Protein AF-A0A7X6DQ61-F1 (afdb_monomer_lite)

Foldseek 3Di:
DDDDPVNVVVVVVVVVVVVVVVVVVVVVVVVVVVVVVVVVVVVVVVVVVVVVVPPPVVVVVVVVVVVVVVVVVVVVVVVCVVVVHDDPPPD

Structure (mmCIF, N/CA/C/O backbone):
data_AF-A0A7X6DQ61-F1
#
_entry.id   AF-A0A7X6DQ61-F1
#
loop_
_atom_site.group_PDB
_atom_site.id
_atom_site.type_symbol
_atom_site.label_atom_id
_atom_site.label_alt_id
_atom_site.label_comp_id
_atom_site.label_asym_id
_atom_site.label_entity_id
_atom_site.label_seq_id
_atom_site.pdbx_PDB_ins_code
_atom_site.Cartn_x
_atom_site.Cartn_y
_atom_s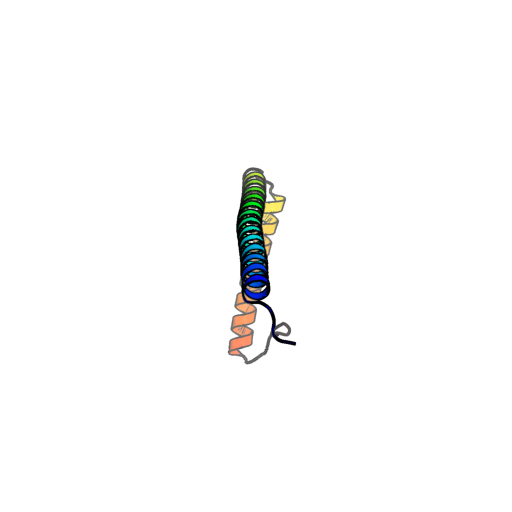ite.Cartn_z
_atom_site.occupancy
_atom_site.B_iso_or_equiv
_atom_site.auth_seq_id
_atom_site.auth_comp_id
_atom_site.auth_asym_id
_atom_site.auth_atom_id
_atom_site.pdbx_PDB_model_num
ATOM 1 N N . MET A 1 1 ? 23.618 0.658 -48.513 1.00 48.62 1 MET A N 1
ATOM 2 C CA . MET A 1 1 ? 24.821 0.743 -47.655 1.00 48.62 1 MET A CA 1
ATOM 3 C C . MET A 1 1 ? 24.856 -0.490 -46.765 1.00 48.62 1 MET A C 1
ATOM 5 O O . MET A 1 1 ? 23.920 -0.682 -46.004 1.00 48.62 1 MET A O 1
ATOM 9 N N . ALA A 1 2 ? 25.860 -1.357 -46.906 1.00 59.03 2 ALA A N 1
ATOM 10 C CA . ALA A 1 2 ? 26.022 -2.524 -46.038 1.00 59.03 2 ALA A CA 1
ATOM 11 C C . ALA A 1 2 ? 26.796 -2.104 -44.781 1.00 59.03 2 ALA A C 1
ATOM 13 O O . ALA A 1 2 ? 27.925 -1.627 -44.889 1.00 59.03 2 ALA A O 1
ATOM 14 N N . PHE A 1 3 ? 26.186 -2.246 -43.603 1.00 61.09 3 PHE A N 1
ATOM 15 C CA . PHE A 1 3 ? 26.876 -2.007 -42.336 1.00 61.09 3 PHE A CA 1
ATOM 16 C C . PHE A 1 3 ? 28.029 -3.001 -42.184 1.00 61.09 3 PHE A C 1
ATOM 18 O O . PHE A 1 3 ? 27.874 -4.205 -42.402 1.00 61.09 3 PHE A O 1
ATOM 25 N N . SER A 1 4 ? 29.205 -2.499 -41.813 1.00 76.25 4 SER A N 1
ATOM 26 C CA . SER A 1 4 ? 30.367 -3.346 -41.550 1.00 76.25 4 SER A CA 1
ATOM 27 C C . SER A 1 4 ? 30.079 -4.258 -40.355 1.00 76.25 4 SER A C 1
ATOM 29 O O . SER A 1 4 ? 29.492 -3.815 -39.368 1.00 76.25 4 SER A O 1
ATOM 31 N N . LYS A 1 5 ? 30.543 -5.517 -40.387 1.00 72.94 5 LYS A N 1
ATOM 32 C CA . LYS A 1 5 ? 30.396 -6.480 -39.271 1.00 72.94 5 LYS A CA 1
ATOM 33 C C . LYS A 1 5 ? 30.823 -5.883 -37.920 1.00 72.94 5 LYS A C 1
ATOM 35 O O . LYS A 1 5 ? 30.225 -6.193 -36.897 1.00 72.94 5 LYS A O 1
ATOM 40 N N . LYS A 1 6 ? 31.806 -4.971 -37.928 1.00 74.81 6 LYS A N 1
ATOM 41 C CA . LYS A 1 6 ? 32.262 -4.226 -36.743 1.00 74.81 6 LYS A CA 1
ATOM 42 C C . LYS A 1 6 ? 31.209 -3.250 -36.201 1.00 74.81 6 LYS A C 1
ATOM 44 O O . LYS A 1 6 ? 31.045 -3.160 -34.993 1.00 74.81 6 LYS A O 1
ATOM 49 N N . GLN A 1 7 ? 30.476 -2.554 -37.070 1.00 74.06 7 GLN A N 1
ATOM 50 C CA . GLN A 1 7 ? 29.416 -1.617 -36.670 1.00 74.06 7 GLN A CA 1
ATOM 51 C C . GLN A 1 7 ? 28.223 -2.351 -36.048 1.00 74.06 7 GLN A C 1
ATOM 53 O O . GLN A 1 7 ? 27.673 -1.885 -35.056 1.00 74.06 7 GLN A O 1
ATOM 58 N N . ILE A 1 8 ? 27.879 -3.528 -36.578 1.00 78.81 8 ILE A N 1
ATOM 59 C CA . ILE A 1 8 ? 26.830 -4.385 -36.008 1.00 78.81 8 ILE A CA 1
ATOM 60 C C . ILE A 1 8 ? 27.245 -4.872 -34.614 1.00 78.81 8 ILE A C 1
ATOM 62 O O . ILE A 1 8 ? 26.456 -4.791 -33.680 1.00 78.81 8 ILE A O 1
ATOM 66 N N . PHE A 1 9 ? 28.497 -5.310 -34.450 1.00 79.50 9 PHE A N 1
ATOM 67 C CA . PHE A 1 9 ? 29.005 -5.808 -33.169 1.00 79.50 9 PHE A CA 1
ATOM 68 C C . PHE A 1 9 ? 29.053 -4.719 -32.087 1.00 79.50 9 PHE A C 1
ATOM 70 O O . PHE A 1 9 ? 28.626 -4.945 -30.959 1.00 79.50 9 PHE A O 1
ATOM 77 N N . VAL A 1 10 ? 29.507 -3.513 -32.443 1.00 81.50 10 VAL A N 1
ATOM 78 C CA . VAL A 1 10 ? 29.500 -2.351 -31.538 1.00 81.50 10 VAL A CA 1
ATOM 79 C C . VAL A 1 10 ? 28.070 -1.953 -31.168 1.00 81.50 10 VAL A C 1
ATOM 81 O O . VAL A 1 10 ? 27.796 -1.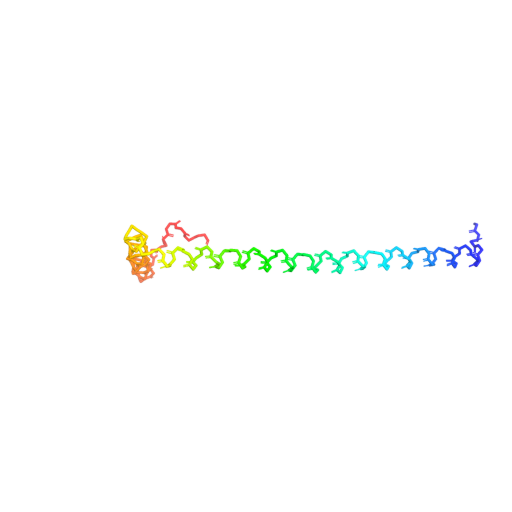693 -30.000 1.00 81.50 10 VAL A O 1
ATOM 84 N N . GLY A 1 11 ? 27.141 -1.966 -32.130 1.00 77.12 11 GLY A N 1
ATOM 85 C CA . GLY A 1 11 ? 25.723 -1.720 -31.859 1.00 77.12 11 GLY A CA 1
ATOM 86 C C . GLY A 1 11 ? 25.126 -2.735 -30.880 1.00 77.12 11 GLY A C 1
ATOM 87 O O . GLY A 1 11 ? 24.405 -2.355 -29.962 1.00 77.12 11 GLY A O 1
ATOM 88 N N . LEU A 1 12 ? 25.486 -4.011 -31.020 1.00 82.75 12 LEU A N 1
ATOM 89 C CA . LEU A 1 12 ? 25.007 -5.091 -30.157 1.00 82.75 12 LEU A CA 1
ATOM 90 C C . LEU A 1 12 ? 25.527 -4.946 -28.718 1.00 82.75 12 LEU A C 1
ATOM 92 O O . LEU A 1 12 ? 24.750 -5.060 -27.773 1.00 82.75 12 LEU A O 1
ATOM 96 N N . ILE A 1 13 ? 26.806 -4.591 -28.554 1.00 83.44 13 ILE A N 1
ATOM 97 C CA . ILE A 1 13 ? 27.407 -4.299 -27.242 1.00 83.44 13 ILE A CA 1
ATOM 98 C C . ILE A 1 13 ? 26.731 -3.088 -26.589 1.00 83.44 13 ILE A C 1
ATOM 100 O O . ILE A 1 13 ? 26.416 -3.127 -25.399 1.00 83.44 13 ILE A O 1
ATOM 104 N N . MET A 1 14 ? 26.468 -2.023 -27.350 1.00 80.00 14 MET A N 1
ATOM 105 C CA . MET A 1 14 ? 25.795 -0.828 -26.831 1.00 80.00 14 MET A CA 1
ATOM 106 C C . MET A 1 14 ? 24.374 -1.143 -26.357 1.00 80.00 14 MET A C 1
ATOM 108 O O . MET A 1 14 ? 24.010 -0.778 -25.241 1.00 80.00 14 MET A O 1
ATOM 112 N N . ILE A 1 15 ? 23.595 -1.880 -27.156 1.00 82.50 15 ILE A N 1
ATOM 113 C CA . ILE A 1 15 ? 22.239 -2.305 -26.778 1.00 82.50 15 ILE A CA 1
ATOM 114 C C . ILE A 1 15 ? 22.287 -3.169 -25.515 1.00 82.50 15 ILE A C 1
ATOM 116 O O . ILE A 1 15 ? 21.551 -2.912 -24.564 1.00 82.50 15 ILE A O 1
ATOM 120 N N . GLN A 1 16 ? 23.190 -4.150 -25.464 1.00 83.12 16 GLN A N 1
ATOM 121 C CA . GLN A 1 16 ? 23.346 -5.022 -24.302 1.00 83.12 16 GLN A CA 1
ATOM 122 C C . GLN A 1 16 ? 23.722 -4.238 -23.035 1.00 83.12 16 GLN A C 1
ATOM 124 O O . GLN A 1 16 ? 23.192 -4.510 -21.960 1.00 83.12 16 GLN A O 1
ATOM 129 N N . THR A 1 17 ? 24.579 -3.225 -23.160 1.00 85.75 17 THR A N 1
ATOM 130 C CA . THR A 1 17 ? 24.994 -2.372 -22.037 1.00 85.75 17 THR A CA 1
ATOM 131 C C . THR A 1 17 ? 23.821 -1.552 -21.492 1.00 85.75 17 THR A C 1
ATOM 133 O O . THR A 1 17 ? 23.622 -1.490 -20.280 1.00 85.75 17 THR A O 1
ATOM 136 N N . VAL A 1 18 ? 22.994 -0.979 -22.373 1.00 86.12 18 VAL A N 1
ATOM 137 C CA . VAL A 1 18 ? 21.787 -0.229 -21.983 1.00 86.12 18 VAL A CA 1
ATOM 138 C C . VAL A 1 18 ? 20.775 -1.132 -21.277 1.00 86.12 18 VAL A C 1
ATOM 140 O O . VAL A 1 18 ? 20.223 -0.746 -20.248 1.00 86.12 18 VAL A O 1
ATOM 143 N N . VAL A 1 19 ? 20.567 -2.353 -21.778 1.00 86.38 19 VAL A N 1
ATOM 144 C CA . VAL A 1 19 ? 19.665 -3.330 -21.147 1.00 86.38 19 VAL A CA 1
ATOM 145 C C . VAL A 1 19 ? 20.146 -3.700 -19.742 1.00 86.38 19 VAL A C 1
ATOM 147 O O . VAL A 1 19 ? 19.345 -3.713 -18.811 1.00 86.38 19 VAL A O 1
ATOM 150 N N . ILE A 1 20 ? 21.448 -3.939 -19.551 1.00 84.00 20 ILE A N 1
ATOM 151 C CA . ILE A 1 20 ? 22.012 -4.253 -18.227 1.00 84.00 20 ILE A CA 1
ATOM 152 C C . ILE A 1 20 ? 21.807 -3.089 -17.249 1.00 84.00 20 ILE A C 1
ATOM 154 O O . ILE A 1 20 ? 21.391 -3.311 -16.112 1.00 84.00 20 ILE A O 1
ATOM 158 N N . LEU A 1 21 ? 22.045 -1.849 -17.684 1.00 81.75 21 LEU A N 1
ATOM 159 C CA . LEU A 1 21 ? 21.834 -0.663 -16.848 1.00 81.75 21 LEU A CA 1
ATOM 160 C C . LEU A 1 21 ? 20.360 -0.481 -16.458 1.00 81.75 21 LEU A C 1
ATOM 162 O O . LEU A 1 21 ? 20.072 -0.181 -15.300 1.00 81.75 21 LEU A O 1
ATOM 166 N N . LEU A 1 22 ? 19.427 -0.720 -17.385 1.00 80.00 22 LEU A N 1
ATOM 167 C CA . LEU A 1 22 ? 17.987 -0.680 -17.104 1.00 80.00 22 LEU A CA 1
ATOM 168 C C . LEU A 1 22 ? 17.566 -1.751 -16.092 1.00 80.00 22 LEU A C 1
ATOM 170 O O . LEU A 1 22 ? 16.793 -1.467 -15.177 1.00 80.00 22 LEU A O 1
ATOM 174 N N . LEU A 1 23 ? 18.091 -2.971 -16.218 1.00 78.62 23 LEU A N 1
ATOM 175 C CA . LEU A 1 23 ? 17.806 -4.057 -15.278 1.00 78.62 23 LEU A CA 1
ATOM 176 C C . LEU A 1 23 ? 18.356 -3.760 -13.878 1.00 78.62 23 LEU A C 1
ATOM 178 O O . LEU A 1 23 ? 17.671 -4.014 -12.886 1.00 78.62 23 LEU A O 1
ATOM 182 N N . LEU A 1 24 ? 19.556 -3.177 -13.783 1.00 77.94 24 LEU A N 1
ATOM 183 C CA . LEU A 1 24 ? 20.126 -2.728 -12.511 1.00 77.94 24 LEU A CA 1
ATOM 184 C C . LEU A 1 24 ? 19.279 -1.623 -11.877 1.00 77.94 24 LEU A C 1
ATOM 186 O O . LEU A 1 24 ? 18.965 -1.713 -10.692 1.00 77.94 24 LEU A O 1
ATOM 190 N N . PHE A 1 25 ? 18.861 -0.626 -12.660 1.00 72.81 25 PHE A N 1
ATOM 191 C CA . PHE A 1 25 ? 17.996 0.448 -12.176 1.00 72.81 25 PHE A CA 1
ATOM 192 C C . PHE A 1 25 ? 16.665 -0.096 -11.643 1.00 72.81 25 PHE A C 1
ATOM 194 O O . PHE A 1 25 ? 16.295 0.207 -10.513 1.00 72.81 25 PHE A O 1
ATOM 201 N N . ASN A 1 26 ? 15.993 -0.971 -12.398 1.00 68.94 26 ASN A N 1
ATOM 202 C CA . ASN A 1 26 ? 14.748 -1.602 -11.953 1.00 68.94 26 ASN A CA 1
ATOM 203 C C . ASN A 1 26 ? 14.938 -2.439 -10.684 1.00 68.94 26 ASN A C 1
ATOM 205 O O . ASN A 1 26 ? 14.109 -2.384 -9.779 1.00 68.94 26 ASN A O 1
ATOM 209 N N . THR A 1 27 ? 16.042 -3.179 -10.584 1.00 70.38 27 THR A N 1
ATOM 210 C CA . THR A 1 27 ? 16.346 -3.994 -9.399 1.00 70.38 27 THR A CA 1
ATOM 211 C C . THR A 1 27 ? 16.578 -3.122 -8.162 1.00 70.38 27 THR A C 1
ATOM 213 O O . THR A 1 27 ? 16.090 -3.440 -7.076 1.00 70.38 27 THR A O 1
ATOM 216 N N . ILE A 1 28 ? 17.298 -2.007 -8.311 1.00 69.31 28 ILE A N 1
ATOM 217 C CA . ILE A 1 28 ? 17.553 -1.052 -7.225 1.00 69.31 28 ILE A CA 1
ATOM 218 C C . ILE A 1 28 ? 16.256 -0.350 -6.812 1.00 69.31 28 ILE A C 1
ATOM 220 O O . ILE A 1 28 ? 15.977 -0.267 -5.617 1.00 69.31 28 ILE A O 1
ATOM 224 N N . SER A 1 29 ? 15.441 0.096 -7.769 1.00 61.84 29 SER A N 1
ATOM 225 C CA . SER A 1 29 ? 14.148 0.734 -7.499 1.00 61.84 29 SER A CA 1
ATOM 226 C C . SER A 1 29 ? 13.191 -0.207 -6.772 1.00 61.84 29 SER A C 1
ATOM 228 O O . SER A 1 29 ? 12.660 0.170 -5.733 1.00 61.84 29 SER A O 1
ATOM 230 N N . PHE A 1 30 ? 13.065 -1.464 -7.210 1.00 62.56 30 PHE A N 1
ATOM 231 C CA . PHE A 1 30 ? 12.231 -2.462 -6.531 1.00 62.56 30 PHE A CA 1
ATOM 232 C C . PHE A 1 30 ? 12.716 -2.751 -5.100 1.00 62.56 30 PHE A C 1
ATOM 234 O O . PHE A 1 30 ? 11.931 -2.876 -4.155 1.00 62.56 30 PHE A O 1
ATOM 241 N N . ARG A 1 31 ? 14.038 -2.812 -4.898 1.00 62.25 31 ARG A N 1
ATOM 242 C CA . ARG A 1 31 ? 14.626 -2.973 -3.561 1.00 62.25 31 ARG A CA 1
ATOM 243 C C . ARG A 1 31 ? 14.385 -1.746 -2.672 1.00 62.25 31 ARG A C 1
ATOM 245 O O . ARG A 1 31 ? 14.163 -1.900 -1.474 1.00 62.2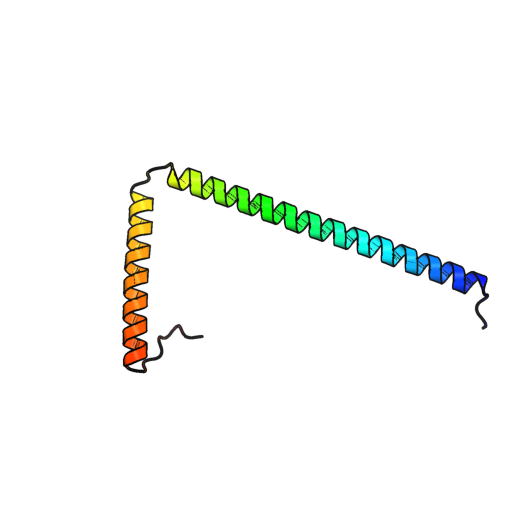5 31 ARG A O 1
ATOM 252 N N . ASN A 1 32 ? 14.403 -0.543 -3.239 1.00 61.38 32 ASN A N 1
ATOM 253 C CA . ASN A 1 32 ? 14.146 0.693 -2.502 1.00 61.38 32 ASN A CA 1
ATOM 254 C C . ASN A 1 32 ? 12.662 0.887 -2.178 1.00 61.38 32 ASN A C 1
ATOM 256 O O . ASN A 1 32 ? 12.359 1.295 -1.063 1.00 61.38 32 ASN A O 1
ATOM 260 N N . GLU A 1 33 ? 11.748 0.547 -3.087 1.00 60.59 33 GLU A N 1
ATOM 261 C CA . GLU A 1 33 ? 10.300 0.548 -2.830 1.00 60.59 33 GLU A CA 1
ATOM 262 C C . GLU A 1 33 ? 9.928 -0.442 -1.725 1.00 60.59 33 GLU A C 1
ATOM 264 O O . GLU A 1 33 ? 9.142 -0.134 -0.836 1.00 60.59 33 GLU A O 1
ATOM 269 N N . THR A 1 34 ? 10.543 -1.625 -1.720 1.00 61.56 34 THR A N 1
ATOM 270 C CA . THR A 1 34 ? 10.311 -2.612 -0.657 1.00 61.56 34 THR A CA 1
ATOM 271 C C . THR A 1 34 ? 10.915 -2.187 0.684 1.00 61.56 34 THR A C 1
ATOM 273 O O . THR A 1 34 ? 10.323 -2.459 1.730 1.00 61.56 34 THR A O 1
ATOM 276 N N . LEU A 1 35 ? 12.056 -1.489 0.688 1.00 61.22 35 LEU A N 1
ATOM 277 C CA . LEU A 1 35 ? 12.645 -0.907 1.900 1.00 61.22 35 LEU A CA 1
ATOM 278 C C . LEU A 1 35 ? 11.822 0.266 2.442 1.00 61.22 35 LEU A C 1
ATOM 280 O O . LEU A 1 35 ? 11.586 0.324 3.648 1.00 61.22 35 LEU A O 1
ATOM 284 N N . SER A 1 36 ? 11.356 1.170 1.579 1.00 63.00 36 SER A N 1
ATOM 285 C CA . SER A 1 36 ? 10.528 2.310 1.982 1.00 63.00 36 SER A CA 1
ATOM 286 C C . SER A 1 36 ? 9.148 1.859 2.458 1.00 63.00 36 SER A C 1
ATOM 288 O O . SER A 1 36 ? 8.685 2.335 3.492 1.00 63.00 36 SER A O 1
ATOM 290 N N . ALA A 1 37 ? 8.537 0.871 1.797 1.00 59.97 37 ALA A N 1
ATOM 291 C CA . ALA A 1 37 ? 7.283 0.266 2.235 1.00 59.97 37 ALA A CA 1
ATOM 292 C C . ALA A 1 37 ? 7.426 -0.427 3.600 1.00 59.97 37 ALA A C 1
ATOM 294 O O . ALA A 1 37 ? 6.568 -0.264 4.465 1.00 59.97 37 ALA A O 1
ATOM 295 N N . ARG A 1 38 ? 8.534 -1.147 3.840 1.00 65.25 38 ARG A N 1
ATOM 296 C CA . ARG A 1 38 ? 8.827 -1.739 5.158 1.00 65.25 38 ARG A CA 1
ATOM 297 C C . ARG A 1 38 ? 9.072 -0.679 6.230 1.00 65.25 38 ARG A C 1
ATOM 299 O O . ARG A 1 38 ? 8.602 -0.840 7.350 1.00 65.25 38 ARG A O 1
ATOM 306 N N . ALA A 1 39 ? 9.783 0.399 5.904 1.00 69.88 39 ALA A N 1
ATOM 307 C CA . ALA A 1 39 ? 10.022 1.496 6.838 1.00 69.88 39 ALA A CA 1
ATOM 308 C C . ALA A 1 39 ? 8.717 2.219 7.211 1.00 69.88 39 ALA A C 1
ATOM 310 O O . ALA A 1 39 ? 8.487 2.483 8.389 1.00 69.88 39 ALA A O 1
ATOM 311 N N . ALA A 1 40 ? 7.841 2.469 6.233 1.00 62.91 40 ALA A N 1
ATOM 312 C CA . ALA A 1 40 ? 6.519 3.041 6.464 1.00 62.91 40 ALA A CA 1
ATOM 313 C C . ALA A 1 40 ? 5.649 2.111 7.323 1.00 62.91 40 ALA A C 1
ATOM 315 O O . ALA A 1 40 ? 5.078 2.561 8.312 1.00 62.91 40 ALA A O 1
ATOM 316 N N . ALA A 1 41 ? 5.604 0.811 7.011 1.00 64.62 41 ALA A N 1
ATOM 317 C CA . ALA A 1 41 ? 4.865 -0.172 7.803 1.00 64.62 41 ALA A CA 1
ATOM 318 C C . ALA A 1 41 ? 5.351 -0.223 9.263 1.00 64.62 41 ALA A C 1
ATOM 320 O O . ALA A 1 41 ? 4.535 -0.165 10.178 1.00 64.62 41 ALA A O 1
ATOM 321 N N . ASN A 1 42 ? 6.669 -0.236 9.485 1.00 73.25 42 ASN A N 1
ATOM 322 C CA . ASN A 1 42 ? 7.254 -0.214 10.829 1.00 73.25 42 ASN A CA 1
ATOM 323 C C . ASN A 1 42 ? 6.954 1.091 11.583 1.00 73.25 42 ASN A C 1
ATOM 325 O O . ASN A 1 42 ? 6.759 1.066 12.796 1.00 73.25 42 ASN A O 1
ATOM 329 N N . TYR A 1 43 ? 6.928 2.232 10.886 1.00 72.81 43 TYR A N 1
ATOM 330 C CA . TYR A 1 43 ? 6.558 3.514 11.482 1.00 72.81 43 TYR A CA 1
ATOM 331 C C . TYR A 1 43 ? 5.096 3.512 11.933 1.00 72.81 43 TYR A C 1
ATOM 333 O O . TYR A 1 43 ? 4.818 3.818 13.088 1.00 72.81 43 TYR A O 1
ATOM 341 N N . TYR A 1 44 ? 4.169 3.101 11.062 1.00 68.69 44 TYR A N 1
ATOM 342 C CA . TYR A 1 44 ? 2.756 3.011 11.425 1.00 68.69 44 TYR A CA 1
ATOM 343 C C . TYR A 1 44 ? 2.520 2.003 12.546 1.00 68.69 44 TYR A C 1
ATOM 345 O O . TYR A 1 44 ? 1.764 2.303 13.460 1.00 68.69 44 TYR A O 1
ATOM 353 N N . GLN A 1 45 ? 3.199 0.854 12.523 1.00 74.38 45 GLN A N 1
ATOM 354 C CA . GLN A 1 45 ? 3.106 -0.130 13.598 1.00 74.38 45 GLN A CA 1
ATOM 355 C C . GLN A 1 45 ? 3.525 0.467 14.947 1.00 74.38 45 GLN A C 1
ATOM 357 O O . GLN A 1 45 ? 2.771 0.355 15.907 1.00 74.38 45 GLN A O 1
ATOM 362 N N . LYS A 1 46 ? 4.664 1.169 15.011 1.00 76.00 46 LYS A N 1
ATOM 363 C CA . LYS A 1 46 ? 5.091 1.852 16.241 1.00 76.00 46 LYS A CA 1
ATOM 364 C C . LYS A 1 46 ? 4.110 2.921 16.699 1.00 76.00 46 LYS A C 1
ATOM 366 O O . LYS A 1 46 ? 3.844 3.020 17.885 1.00 76.00 46 LYS A O 1
ATOM 371 N N . VAL A 1 47 ? 3.559 3.705 15.775 1.00 71.88 47 VAL A N 1
ATOM 372 C CA . VAL A 1 47 ? 2.549 4.717 16.111 1.00 71.88 47 VAL A CA 1
ATOM 373 C C . VAL A 1 47 ? 1.290 4.054 16.671 1.00 71.88 47 VAL A C 1
ATOM 375 O O . VAL A 1 47 ? 0.743 4.536 17.654 1.00 71.88 47 VAL A O 1
ATOM 378 N N . TYR A 1 48 ? 0.849 2.928 16.106 1.00 66.56 48 TYR A N 1
ATOM 379 C CA . TYR A 1 48 ? -0.266 2.154 16.653 1.00 66.56 48 TYR A CA 1
ATOM 380 C C . TYR A 1 48 ? 0.041 1.574 18.037 1.00 66.56 48 TYR A C 1
ATOM 382 O O . TYR A 1 48 ? -0.828 1.621 18.900 1.00 66.56 48 TYR A O 1
ATOM 390 N N . GLU A 1 49 ? 1.252 1.062 18.262 1.00 73.56 49 GLU A N 1
ATOM 391 C CA . GLU A 1 49 ? 1.698 0.562 19.569 1.00 73.56 49 GLU A CA 1
ATOM 392 C C . GLU A 1 49 ? 1.771 1.697 20.606 1.00 73.56 49 GLU A C 1
ATOM 394 O O . GLU A 1 49 ? 1.212 1.561 21.687 1.00 73.56 49 GLU A O 1
ATOM 399 N N . GLU A 1 50 ? 2.338 2.858 20.264 1.00 69.31 50 GLU A N 1
ATOM 400 C CA . GLU A 1 50 ? 2.376 4.041 21.140 1.00 69.31 50 GLU A CA 1
ATOM 401 C C . GLU A 1 50 ? 0.973 4.589 21.450 1.00 69.31 50 GLU A C 1
ATOM 403 O O . GLU A 1 50 ? 0.709 5.055 22.559 1.00 69.31 50 GLU A O 1
ATOM 408 N N . ILE A 1 51 ? 0.063 4.541 20.475 1.00 65.50 51 ILE A N 1
ATOM 409 C CA . ILE A 1 51 ? -1.345 4.910 20.654 1.00 65.50 51 ILE A CA 1
ATOM 410 C C . ILE A 1 51 ? -2.078 3.875 21.519 1.00 65.50 51 ILE A C 1
ATOM 412 O O . ILE A 1 51 ? -2.977 4.253 22.259 1.00 65.50 51 ILE A O 1
ATOM 416 N N . ALA A 1 52 ? -1.714 2.594 21.443 1.00 62.66 52 ALA A N 1
ATOM 417 C CA . ALA A 1 52 ? -2.299 1.539 22.265 1.00 62.66 52 ALA A CA 1
ATOM 418 C C . ALA A 1 52 ? -1.776 1.559 23.712 1.00 62.66 52 ALA A C 1
ATOM 420 O O . ALA A 1 52 ? -2.538 1.284 24.635 1.00 62.66 52 ALA A O 1
ATOM 421 N N . GLU A 1 53 ? -0.499 1.896 23.920 1.00 64.88 53 GLU A N 1
ATOM 422 C CA . GLU A 1 53 ? 0.110 2.056 25.250 1.00 64.88 53 GLU A CA 1
ATOM 423 C C . GLU A 1 53 ? -0.357 3.332 25.957 1.00 64.88 53 GLU A C 1
ATOM 425 O O . GLU A 1 53 ? -0.444 3.379 27.186 1.00 64.88 53 GLU A O 1
ATOM 430 N N . ARG A 1 54 ? -0.699 4.376 25.195 1.00 63.22 54 ARG A N 1
ATOM 431 C CA . ARG A 1 54 ? -1.481 5.490 25.723 1.00 63.22 54 ARG A CA 1
ATOM 432 C C . ARG A 1 54 ? -2.905 4.988 25.912 1.00 63.22 54 ARG A C 1
ATOM 434 O O . ARG A 1 54 ? -3.686 4.988 24.972 1.00 63.22 54 ARG A O 1
ATOM 441 N N . GLU A 1 55 ? -3.247 4.581 27.132 1.00 60.34 55 GLU A N 1
ATOM 442 C CA . GLU A 1 55 ? -4.628 4.353 27.578 1.00 60.34 55 GLU A CA 1
ATOM 443 C C . GLU A 1 55 ? -5.435 5.665 27.505 1.00 60.34 55 GLU A C 1
ATOM 445 O O . GLU A 1 55 ? -5.837 6.234 28.516 1.00 60.34 55 GLU A O 1
ATOM 450 N N . ASP A 1 56 ? -5.624 6.204 26.301 1.00 66.50 56 ASP A N 1
ATOM 451 C CA . ASP A 1 56 ? -6.424 7.385 26.055 1.00 66.50 56 ASP A CA 1
ATOM 452 C C . ASP A 1 56 ? -7.894 6.936 26.053 1.00 66.50 56 ASP A C 1
ATOM 454 O O . ASP A 1 56 ? -8.339 6.251 25.119 1.00 66.50 56 ASP A O 1
ATOM 458 N N . PRO A 1 57 ? -8.671 7.281 27.095 1.00 65.69 57 PRO A N 1
ATOM 459 C CA . PRO A 1 57 ? -10.071 6.885 27.195 1.00 65.69 57 PRO A CA 1
ATOM 460 C C . PRO A 1 57 ? -10.900 7.427 26.023 1.00 65.69 57 PRO A C 1
ATOM 462 O O . PRO A 1 57 ? -11.911 6.823 25.658 1.00 65.69 57 PRO A O 1
ATOM 465 N N . LEU A 1 58 ? -10.460 8.521 25.384 1.00 72.44 58 LEU A N 1
ATOM 466 C CA . LEU A 1 58 ? -11.094 9.047 24.181 1.00 72.44 58 LEU A CA 1
ATOM 467 C C . LEU A 1 58 ? -10.915 8.075 23.010 1.00 72.44 58 LEU A C 1
ATOM 469 O O . LEU A 1 58 ? -11.881 7.767 22.314 1.00 72.44 58 LEU A O 1
ATOM 473 N N . LEU A 1 59 ? -9.711 7.535 22.820 1.00 69.44 59 LEU A N 1
ATOM 474 C CA . LEU A 1 59 ? -9.430 6.595 21.740 1.00 69.44 59 LEU A CA 1
ATOM 475 C C . LEU A 1 59 ? -10.172 5.268 21.936 1.00 69.44 59 LEU A C 1
ATOM 477 O O . LEU A 1 59 ? -10.762 4.754 20.988 1.00 69.44 59 LEU A O 1
ATOM 481 N N . GLN A 1 60 ? -10.215 4.743 23.163 1.00 73.25 60 GLN A N 1
ATOM 482 C CA . GLN A 1 60 ? -11.001 3.542 23.455 1.00 73.25 60 GLN A CA 1
ATOM 483 C C . GLN A 1 60 ? -12.497 3.767 23.204 1.00 73.25 60 GLN A C 1
ATOM 485 O O . GLN A 1 60 ? -13.153 2.905 22.618 1.00 73.25 60 GLN A O 1
ATOM 490 N N . SER A 1 61 ? -13.030 4.941 23.564 1.00 75.62 61 SER A N 1
ATOM 491 C CA . SER A 1 61 ? -14.424 5.281 23.258 1.00 75.62 61 SER A CA 1
ATOM 492 C C . SER A 1 61 ? -14.683 5.388 21.751 1.00 75.62 61 SER A C 1
ATOM 494 O O . SER A 1 61 ? -15.704 4.901 21.273 1.00 75.62 61 SER A O 1
ATOM 496 N N . LEU A 1 62 ? -13.735 5.932 20.980 1.00 78.12 62 LEU A N 1
ATOM 497 C CA . LEU A 1 62 ? -13.825 6.010 19.521 1.00 78.12 62 LEU A CA 1
ATOM 498 C C . LEU A 1 62 ? -13.753 4.629 18.857 1.00 78.12 62 LEU A C 1
ATOM 500 O O . LEU A 1 62 ? -14.496 4.373 17.911 1.00 78.12 62 LEU A O 1
ATOM 504 N N . ILE A 1 63 ? -12.901 3.726 19.352 1.00 78.88 63 ILE A N 1
ATOM 505 C CA . ILE A 1 63 ? -12.828 2.339 18.871 1.00 78.88 63 ILE A CA 1
ATOM 506 C C . ILE A 1 63 ? -14.144 1.610 19.171 1.00 78.88 63 ILE A C 1
ATOM 508 O O . ILE A 1 63 ? -14.718 0.998 18.270 1.00 78.88 63 ILE A O 1
ATOM 512 N N . ALA A 1 64 ? -14.669 1.739 20.392 1.00 80.88 64 ALA A N 1
ATOM 513 C CA . ALA A 1 64 ? -15.937 1.130 20.785 1.00 80.88 64 ALA A CA 1
ATOM 514 C C . ALA A 1 64 ? -17.123 1.665 19.961 1.00 80.88 64 ALA A C 1
ATOM 516 O O . ALA A 1 64 ? -17.974 0.889 19.516 1.00 80.88 64 ALA A O 1
ATOM 517 N N . GLU A 1 65 ? -17.163 2.974 19.695 1.00 82.94 65 GLU A N 1
ATOM 518 C CA . GLU A 1 65 ? -18.188 3.592 18.847 1.00 82.94 65 GLU A CA 1
ATOM 519 C C . GLU A 1 65 ? -18.072 3.102 17.397 1.00 82.94 65 GLU A C 1
ATOM 521 O O . GLU A 1 65 ? -19.071 2.740 16.775 1.00 82.94 65 GLU A O 1
ATOM 526 N N . ARG A 1 66 ? -16.847 2.990 16.866 1.00 81.38 66 ARG A N 1
ATOM 527 C CA . ARG A 1 66 ? -16.593 2.438 15.529 1.00 81.38 66 ARG A CA 1
ATOM 528 C C . ARG A 1 66 ? -17.058 0.989 15.424 1.00 81.38 66 ARG A C 1
ATOM 530 O O . ARG A 1 66 ? -17.674 0.620 14.422 1.00 81.38 66 ARG A O 1
ATOM 537 N N . GLU A 1 67 ? -16.799 0.158 16.428 1.00 84.12 67 GLU A N 1
ATOM 538 C CA . GLU A 1 67 ? -17.288 -1.225 16.480 1.00 84.12 67 GLU A CA 1
ATOM 539 C C . GLU A 1 67 ? -18.815 -1.303 16.578 1.00 84.12 67 GLU A C 1
ATOM 541 O O . GLU A 1 67 ? -19.432 -2.147 15.920 1.00 84.12 67 GLU A O 1
ATOM 546 N N . ARG A 1 68 ? -19.448 -0.417 17.357 1.00 89.19 68 ARG A N 1
ATOM 547 C CA . ARG A 1 68 ? -20.913 -0.309 17.426 1.00 89.19 68 ARG A CA 1
ATOM 548 C C . ARG A 1 68 ? -21.506 0.029 16.060 1.00 89.19 68 ARG A C 1
ATOM 550 O O . ARG A 1 68 ? -22.332 -0.733 15.564 1.00 89.19 68 ARG A O 1
ATOM 557 N N . LEU A 1 69 ? -21.012 1.087 15.420 1.00 84.94 69 LEU A N 1
ATOM 558 C CA . LEU A 1 69 ? -21.459 1.516 14.093 1.00 84.94 69 LEU A CA 1
ATOM 559 C C . LEU A 1 69 ? -21.224 0.439 13.028 1.00 84.94 69 LEU A C 1
ATOM 561 O O . LEU A 1 69 ? -22.061 0.233 12.157 1.00 84.94 69 LEU A O 1
ATOM 565 N N . THR A 1 70 ? -20.114 -0.300 13.114 1.00 84.06 70 THR A N 1
ATOM 566 C CA . THR A 1 70 ? -19.828 -1.404 12.181 1.00 84.06 70 THR A CA 1
ATOM 567 C C . THR A 1 70 ? -20.850 -2.533 12.326 1.00 84.06 70 THR A C 1
ATOM 569 O O . THR A 1 70 ? -21.313 -3.078 11.323 1.00 84.06 70 THR A O 1
ATOM 572 N N . ARG A 1 71 ? -21.229 -2.881 13.563 1.00 86.12 71 ARG A N 1
ATOM 573 C CA . ARG A 1 71 ? -22.260 -3.897 13.823 1.00 86.12 71 ARG A CA 1
ATOM 574 C C . ARG A 1 71 ? -23.629 -3.449 13.328 1.00 86.12 71 ARG A C 1
ATOM 576 O O . ARG A 1 71 ? -24.289 -4.220 12.641 1.00 86.12 71 ARG A O 1
ATOM 583 N N . GLU A 1 72 ? -24.020 -2.209 13.612 1.00 83.75 72 GLU A N 1
ATOM 584 C CA . GLU A 1 72 ? -25.284 -1.643 13.125 1.00 83.75 72 GLU A CA 1
ATOM 585 C C . GLU A 1 72 ? -25.335 -1.597 11.597 1.00 83.75 72 GLU A C 1
ATOM 587 O O . GL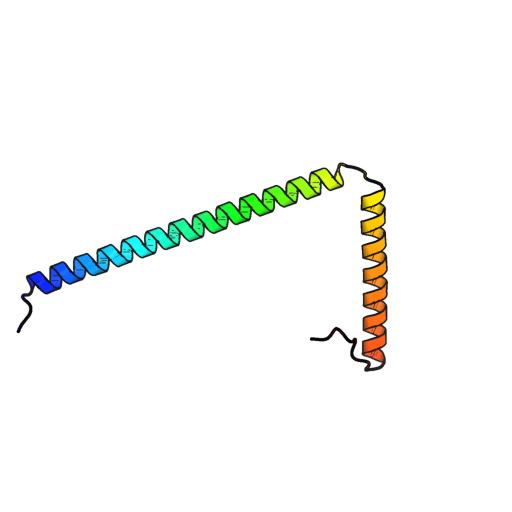U A 1 72 ? -26.325 -2.018 11.003 1.00 83.75 72 GLU A O 1
ATOM 592 N N . TYR A 1 73 ? -24.255 -1.166 10.943 1.00 80.38 73 TYR A N 1
ATOM 593 C CA . TYR A 1 73 ? -24.161 -1.172 9.486 1.00 80.38 73 TYR A CA 1
ATOM 594 C C . TYR A 1 73 ? -24.275 -2.588 8.911 1.00 80.38 73 TYR A C 1
ATOM 596 O O . TYR A 1 73 ? -24.989 -2.799 7.934 1.00 80.38 73 TYR A O 1
ATOM 604 N N . THR A 1 74 ? -23.617 -3.572 9.531 1.00 81.56 74 THR A N 1
ATOM 605 C CA . THR A 1 74 ? -23.679 -4.976 9.093 1.00 81.56 74 THR A CA 1
ATOM 606 C C . THR A 1 74 ? -25.093 -5.532 9.229 1.00 81.56 74 THR A C 1
ATOM 608 O O . THR A 1 74 ? -25.624 -6.061 8.258 1.00 81.56 74 THR A O 1
ATOM 611 N N . ALA A 1 75 ? -25.744 -5.322 10.376 1.00 82.19 75 ALA A N 1
ATOM 612 C CA . ALA A 1 75 ? -27.129 -5.736 10.594 1.00 82.19 75 ALA A CA 1
ATOM 613 C C . ALA A 1 75 ? -28.094 -5.042 9.617 1.00 82.19 75 ALA A C 1
ATOM 615 O O . ALA A 1 75 ? -28.959 -5.677 9.021 1.00 82.19 75 ALA A O 1
ATOM 616 N N . THR A 1 76 ? -27.909 -3.741 9.384 1.00 80.75 76 THR A N 1
ATOM 617 C CA . THR A 1 76 ? -28.723 -2.974 8.428 1.00 80.75 76 THR A CA 1
ATOM 618 C C . THR A 1 76 ? -28.522 -3.479 7.001 1.00 80.75 76 THR A C 1
ATOM 620 O O . THR A 1 76 ? -29.476 -3.557 6.232 1.00 80.75 76 THR A O 1
ATOM 623 N N . ARG A 1 77 ? -27.294 -3.860 6.639 1.00 78.19 77 ARG A N 1
ATOM 624 C CA . ARG A 1 77 ? -26.969 -4.439 5.335 1.00 78.19 77 ARG A CA 1
ATOM 625 C C . ARG A 1 77 ? -27.559 -5.839 5.162 1.00 78.19 77 ARG A C 1
ATOM 627 O O . ARG A 1 77 ? -28.030 -6.143 4.071 1.00 78.19 77 ARG A O 1
ATOM 634 N N . GLU A 1 78 ? -27.548 -6.669 6.201 1.00 78.62 78 GLU A N 1
ATOM 635 C CA . GLU A 1 78 ? -28.194 -7.989 6.195 1.00 78.62 78 GLU A CA 1
ATOM 636 C C . GLU A 1 78 ? -29.710 -7.864 6.014 1.00 78.62 78 GLU A C 1
ATOM 638 O O . GLU A 1 78 ? -30.268 -8.501 5.123 1.00 78.62 78 GLU A O 1
ATOM 643 N N . ILE A 1 79 ? -30.357 -6.964 6.762 1.00 79.00 79 ILE A N 1
ATOM 644 C CA . ILE A 1 79 ? -31.786 -6.659 6.601 1.00 79.00 79 ILE A CA 1
ATOM 645 C C . ILE A 1 79 ? -32.051 -6.125 5.188 1.00 79.00 79 ILE A C 1
ATOM 647 O O . ILE A 1 79 ? -32.923 -6.621 4.483 1.00 79.00 79 ILE A O 1
ATOM 651 N N . ALA A 1 80 ? -31.278 -5.149 4.710 1.00 74.38 80 ALA A N 1
ATOM 652 C CA . ALA A 1 80 ? -31.452 -4.614 3.361 1.00 74.38 80 ALA A CA 1
ATOM 653 C C . ALA A 1 80 ? -31.334 -5.713 2.286 1.00 74.38 80 ALA A C 1
ATOM 655 O O . ALA A 1 80 ? -32.132 -5.745 1.350 1.00 74.38 80 ALA A O 1
ATOM 656 N N . HIS A 1 81 ? -30.406 -6.659 2.455 1.00 71.50 81 HIS A N 1
ATOM 657 C CA . HIS A 1 81 ? -30.262 -7.814 1.573 1.00 71.50 81 HIS A CA 1
ATOM 658 C C . HIS A 1 81 ? -31.472 -8.765 1.639 1.00 71.50 81 HIS A C 1
ATOM 660 O O . HIS A 1 81 ? -31.933 -9.223 0.595 1.00 71.50 81 HIS A O 1
ATOM 666 N N . GLU A 1 82 ? -32.009 -9.046 2.829 1.00 75.81 82 GLU A N 1
ATOM 667 C CA . GLU A 1 82 ? -33.198 -9.895 3.023 1.00 75.81 82 GLU A CA 1
ATOM 668 C C . GLU A 1 82 ? -34.450 -9.307 2.351 1.00 75.81 82 GLU A C 1
ATOM 670 O O . GLU A 1 82 ? -35.231 -10.031 1.736 1.00 75.81 82 GLU A O 1
ATOM 675 N N . TYR A 1 83 ? -34.599 -7.981 2.384 1.00 77.56 83 TYR A N 1
ATOM 676 C CA . TYR A 1 83 ? -35.724 -7.267 1.771 1.00 77.56 83 TYR A CA 1
ATOM 677 C C . TYR A 1 83 ? -35.469 -6.829 0.315 1.00 77.56 83 TYR A C 1
ATOM 679 O O . TYR A 1 83 ? -36.302 -6.140 -0.276 1.00 77.56 83 TYR A O 1
ATOM 687 N N . GLY A 1 84 ? -34.335 -7.209 -0.288 1.00 71.75 84 GLY A N 1
ATOM 688 C CA . GLY A 1 84 ? -33.987 -6.850 -1.671 1.00 71.75 8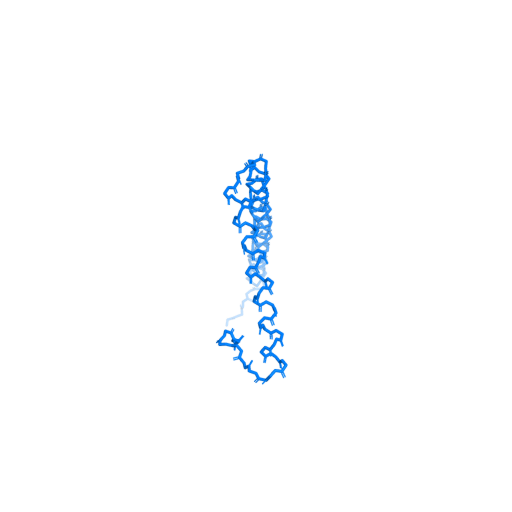4 GLY A CA 1
ATOM 689 C C . GLY A 1 84 ? -33.735 -5.352 -1.897 1.00 71.75 84 GLY A C 1
ATOM 690 O O . GLY A 1 84 ? -33.771 -4.874 -3.033 1.00 71.75 84 GLY A O 1
ATOM 691 N N . ILE A 1 85 ? -33.482 -4.598 -0.828 1.00 68.31 85 ILE A N 1
ATOM 692 C CA . ILE A 1 85 ? -33.196 -3.165 -0.852 1.00 68.31 85 ILE A CA 1
ATOM 693 C C . ILE A 1 85 ? -31.697 -2.996 -1.114 1.00 68.31 85 ILE A C 1
ATOM 695 O O . ILE A 1 85 ? -30.864 -3.395 -0.302 1.00 68.31 85 ILE A O 1
ATOM 699 N N . LYS A 1 86 ? -31.320 -2.391 -2.246 1.00 62.88 86 LYS A N 1
ATOM 700 C CA . LYS A 1 86 ? -29.918 -2.027 -2.492 1.00 62.88 86 LYS A CA 1
ATOM 701 C C . LYS A 1 86 ? -29.529 -0.857 -1.582 1.00 62.88 86 LYS A C 1
ATOM 703 O O . LYS A 1 86 ? -30.122 0.214 -1.726 1.00 62.88 86 LYS A O 1
ATOM 708 N N . PRO A 1 87 ? -28.550 -1.013 -0.672 1.00 58.81 87 PRO A N 1
ATOM 709 C CA . PRO A 1 87 ? -28.032 0.123 0.076 1.00 58.81 87 PRO A CA 1
ATOM 710 C C . PRO A 1 87 ? -27.394 1.122 -0.900 1.00 58.81 87 PRO A C 1
ATOM 712 O O . PRO A 1 87 ? -26.744 0.721 -1.871 1.00 58.81 87 PRO A O 1
ATOM 715 N N . ALA A 1 88 ? -27.602 2.415 -0.642 1.00 62.16 88 ALA A N 1
ATOM 716 C CA . ALA A 1 88 ? -27.231 3.518 -1.535 1.00 62.16 88 ALA A CA 1
ATOM 717 C C . ALA A 1 88 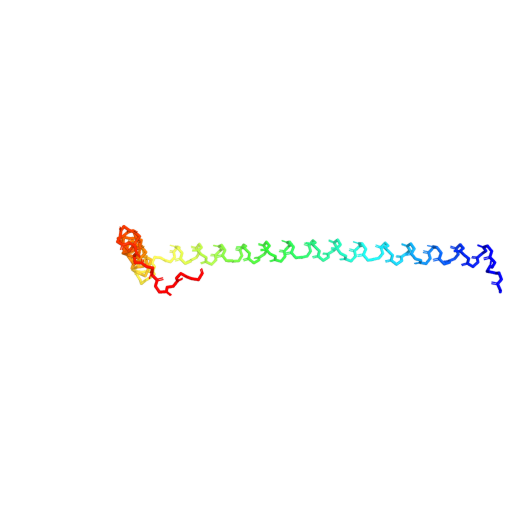? -25.732 3.561 -1.902 1.00 62.16 88 ALA A C 1
ATOM 719 O O . ALA A 1 88 ? -25.380 4.120 -2.934 1.00 62.16 88 ALA A O 1
ATOM 720 N N . ASP A 1 89 ? -24.878 2.899 -1.115 1.00 56.16 89 ASP A N 1
ATOM 721 C CA . ASP A 1 89 ? -23.423 2.861 -1.305 1.00 56.16 89 ASP A CA 1
ATOM 722 C C . ASP A 1 89 ? -22.921 1.615 -2.063 1.00 56.16 89 ASP A C 1
ATOM 724 O O . ASP A 1 89 ? -21.722 1.340 -2.084 1.00 56.16 89 ASP A O 1
ATOM 728 N N . SER A 1 90 ? -23.814 0.831 -2.680 1.00 50.84 90 SER A N 1
ATOM 729 C CA . SER A 1 90 ? -23.421 -0.287 -3.553 1.00 50.84 90 SER A CA 1
ATOM 730 C C . SER A 1 90 ? -22.991 0.203 -4.945 1.00 50.84 90 SER A C 1
ATOM 732 O O . SER A 1 90 ? -23.756 0.128 -5.907 1.00 50.84 90 SER A O 1
ATOM 734 N N . PHE A 1 91 ? -21.760 0.716 -5.025 1.00 42.72 91 PHE A N 1
ATOM 735 C CA . PHE A 1 91 ? -20.981 0.798 -6.267 1.00 42.72 91 PHE A CA 1
ATOM 736 C C . PHE A 1 91 ? -20.232 -0.512 -6.529 1.00 42.72 91 PHE A C 1
ATOM 738 O O . PHE A 1 91 ? -19.717 -1.107 -5.553 1.00 42.72 91 PHE A O 1
#

pLDDT: mean 72.4, std 9.52, range [42.72, 89.19]

Organism: NCBI:txid2606439

Secondary structure (DSSP, 8-state):
-PPPHHHHHHHHHHHHHHHHHHHHHHHHHHHHHHHHHHHHHHHHHHHHHHHHHS--HHHHHHHHHHHHHHHHHHHHHHHHHHTTPPPTT--

Sequence (91 aa):
MAFSKKQIFVGLIMIQTVVILLLLFNTISFRNETLSARAAANYYQKVYEEIAEREDPLLQSLIAERERLTREYTATREIAHEYGIKPADSF

Radius of gyration: 28.88 Å; chains: 1; bounding box: 68×19×75 Å